Protein AF-A0A261QQ58-F1 (afdb_monomer_lite)

Secondary structure (DSSP, 8-state):
----STTTTHHHHHHHHHHHHHHHHHIIIIITT---HHHHHHHHHHHHHHHT--

Foldseek 3Di:
DDPPDCPVVVVVVVVVVVVVVLVVVLCVPFVVPDPDPVSVVVSVVVSCVPPPVD

pLDDT: mean 85.21, std 9.57, range [59.28, 95.06]

Structure (mmCIF, N/CA/C/O backbone):
data_AF-A0A261QQ58-F1
#
_entry.id   AF-A0A261QQ58-F1
#
loop_
_atom_site.group_PDB
_atom_site.id
_atom_site.type_symbol
_atom_site.label_atom_id
_atom_site.label_alt_id
_atom_site.label_comp_id
_atom_site.label_asym_id
_atom_site.label_entity_id
_atom_site.label_seq_id
_atom_site.pdbx_PDB_ins_code
_atom_site.Cartn_x
_atom_site.Cartn_y
_atom_site.Cartn_z
_atom_site.occupancy
_atom_site.B_iso_or_equiv
_atom_site.auth_seq_id
_atom_site.auth_comp_id
_atom_site.auth_asym_id
_atom_site.auth_atom_id
_atom_site.pdbx_PDB_model_num
ATOM 1 N N . LYS A 1 1 ? 14.350 -6.869 -38.682 1.00 59.47 1 LYS A N 1
ATOM 2 C CA . LYS A 1 1 ? 15.307 -6.883 -37.545 1.00 59.47 1 LYS A CA 1
ATOM 3 C C . LYS A 1 1 ? 14.534 -7.320 -36.302 1.00 59.47 1 LYS A C 1
ATOM 5 O O . LYS A 1 1 ? 13.682 -6.566 -35.855 1.00 59.47 1 LYS A O 1
ATOM 10 N N . HIS A 1 2 ? 14.728 -8.547 -35.816 1.00 67.25 2 HIS A N 1
ATOM 11 C CA . HIS A 1 2 ? 14.108 -8.983 -34.562 1.00 67.25 2 HIS A CA 1
ATOM 12 C C . HIS A 1 2 ? 14.840 -8.280 -33.413 1.00 67.25 2 HIS A C 1
ATOM 14 O O . HIS A 1 2 ? 16.054 -8.416 -33.282 1.00 67.25 2 HIS A O 1
ATOM 20 N N . LEU A 1 3 ? 14.128 -7.446 -32.656 1.00 66.69 3 LEU A N 1
ATOM 21 C CA . LEU A 1 3 ? 14.677 -6.780 -31.479 1.00 66.69 3 LEU A CA 1
ATOM 22 C C . LEU A 1 3 ? 14.611 -7.766 -30.310 1.00 66.69 3 LEU A C 1
ATOM 24 O O . LEU A 1 3 ? 13.618 -7.829 -29.591 1.00 66.69 3 LEU A O 1
ATOM 28 N N . THR A 1 4 ? 15.660 -8.563 -30.142 1.00 66.44 4 THR A N 1
ATOM 29 C CA . THR A 1 4 ? 15.859 -9.400 -28.958 1.00 66.44 4 THR A CA 1
ATOM 30 C C . THR A 1 4 ? 16.246 -8.520 -27.770 1.00 66.44 4 THR A C 1
ATOM 32 O O . THR A 1 4 ? 17.355 -7.994 -27.712 1.00 66.44 4 THR A O 1
ATOM 35 N N . GLY A 1 5 ? 15.340 -8.342 -26.802 1.00 68.00 5 GLY A N 1
ATOM 36 C CA . GLY A 1 5 ? 15.668 -7.705 -25.523 1.00 68.00 5 GLY A CA 1
ATOM 37 C C . GLY A 1 5 ? 14.472 -7.164 -24.734 1.00 68.00 5 GLY A C 1
ATOM 38 O O . GLY A 1 5 ? 13.459 -6.760 -25.296 1.00 68.00 5 GLY A O 1
ATOM 39 N N . LYS 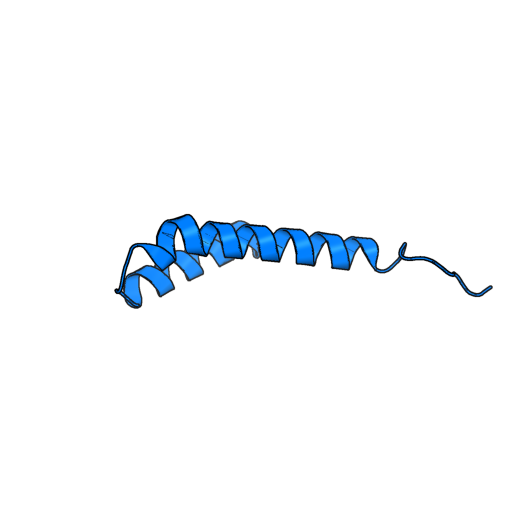A 1 6 ? 14.627 -7.075 -23.405 1.00 71.25 6 LYS A N 1
ATOM 40 C CA . LYS A 1 6 ? 13.633 -6.548 -22.443 1.00 71.25 6 LYS A CA 1
ATOM 41 C C . LYS A 1 6 ? 13.330 -5.046 -22.567 1.00 71.25 6 LYS A C 1
ATOM 43 O O . LYS A 1 6 ? 12.644 -4.490 -21.718 1.00 71.25 6 LYS A O 1
ATOM 48 N N . ILE A 1 7 ? 13.844 -4.349 -23.578 1.00 70.44 7 ILE A N 1
ATOM 49 C CA . ILE A 1 7 ? 13.775 -2.879 -23.677 1.00 70.44 7 ILE A CA 1
ATOM 50 C C . ILE A 1 7 ? 12.317 -2.388 -23.670 1.00 70.44 7 ILE A C 1
ATOM 52 O O . ILE A 1 7 ? 11.997 -1.421 -22.982 1.00 70.44 7 ILE A O 1
ATOM 56 N N . PHE A 1 8 ? 11.418 -3.109 -24.344 1.00 73.94 8 PHE A N 1
ATOM 57 C CA . PHE A 1 8 ? 9.995 -2.764 -24.405 1.00 73.94 8 PHE A CA 1
ATOM 58 C C . PHE A 1 8 ? 9.189 -3.221 -23.179 1.00 73.94 8 PHE A C 1
ATOM 60 O O . PHE A 1 8 ? 8.148 -2.642 -22.882 1.00 73.94 8 PHE A O 1
ATOM 67 N N . THR A 1 9 ? 9.666 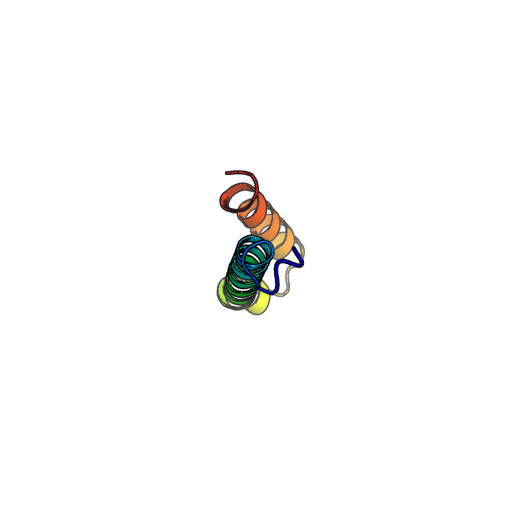-4.222 -22.430 1.00 84.56 9 THR A N 1
ATOM 68 C CA . THR A 1 9 ? 8.952 -4.784 -21.268 1.00 84.56 9 THR A CA 1
ATOM 69 C C . THR A 1 9 ? 9.489 -4.289 -19.928 1.00 84.56 9 THR A C 1
ATOM 71 O O . THR A 1 9 ? 8.775 -4.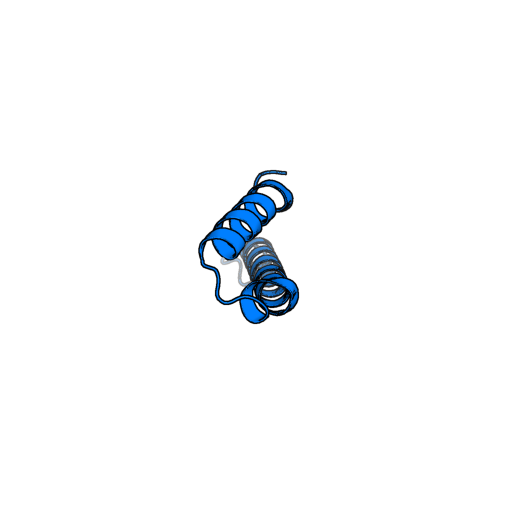333 -18.931 1.00 84.56 9 THR A O 1
ATOM 74 N N . GLN A 1 10 ? 10.705 -3.740 -19.882 1.00 85.81 10 GLN A N 1
ATOM 75 C CA . GLN A 1 10 ? 11.379 -3.279 -18.662 1.00 85.81 10 GLN A CA 1
ATOM 76 C C . GLN A 1 10 ? 10.556 -2.266 -17.866 1.00 85.81 10 GLN A C 1
ATOM 78 O O . GLN A 1 10 ? 10.513 -2.333 -16.637 1.00 85.81 10 GLN A O 1
ATOM 83 N N . ARG A 1 11 ? 9.874 -1.338 -18.546 1.00 87.19 11 ARG A N 1
ATOM 84 C CA . ARG A 1 11 ? 9.010 -0.355 -17.876 1.00 87.19 11 ARG A CA 1
ATOM 85 C C . ARG A 1 11 ? 7.827 -1.032 -17.180 1.00 87.19 11 ARG A C 1
ATOM 87 O O . ARG A 1 11 ? 7.534 -0.712 -16.032 1.00 87.19 11 ARG A O 1
ATOM 94 N N . ILE A 1 12 ? 7.201 -2.004 -17.842 1.00 88.56 12 ILE A N 1
ATOM 95 C CA . ILE A 1 12 ? 6.092 -2.794 -17.290 1.00 88.56 12 ILE A CA 1
ATOM 96 C C . ILE A 1 12 ? 6.590 -3.642 -16.111 1.00 88.56 12 ILE A C 1
ATOM 98 O O . ILE A 1 12 ? 5.986 -3.632 -15.040 1.00 88.56 12 ILE A O 1
ATOM 102 N N . GLU A 1 13 ? 7.736 -4.306 -16.261 1.00 90.38 13 GLU A N 1
ATOM 103 C CA . GLU A 1 13 ? 8.357 -5.109 -15.201 1.00 90.38 13 GLU A CA 1
ATOM 104 C C . GLU A 1 13 ? 8.679 -4.271 -13.953 1.00 90.38 13 GLU A C 1
ATOM 106 O O . GLU A 1 13 ? 8.359 -4.681 -12.832 1.00 90.38 13 GLU A O 1
ATOM 111 N N . ARG A 1 14 ? 9.250 -3.068 -14.119 1.00 90.94 14 ARG A N 1
ATOM 112 C CA . ARG A 1 14 ? 9.539 -2.161 -12.995 1.00 90.94 14 ARG A CA 1
ATOM 113 C C . ARG A 1 14 ? 8.284 -1.598 -12.338 1.00 90.94 14 ARG A C 1
ATOM 115 O O . ARG A 1 14 ? 8.249 -1.498 -11.107 1.00 90.94 14 ARG A O 1
ATOM 122 N N . ASN A 1 15 ? 7.253 -1.274 -13.117 1.00 90.38 15 ASN A N 1
ATOM 123 C CA . ASN A 1 15 ? 5.964 -0.847 -12.573 1.00 90.38 15 ASN A CA 1
ATOM 124 C C . ASN A 1 15 ? 5.344 -1.960 -11.715 1.00 90.38 15 ASN A C 1
ATOM 126 O O . ASN A 1 15 ? 4.976 -1.719 -10.564 1.00 90.38 15 ASN A O 1
ATOM 130 N N . ASN A 1 16 ? 5.341 -3.198 -12.213 1.00 91.75 16 ASN A N 1
ATOM 131 C CA . ASN A 1 16 ? 4.828 -4.358 -11.482 1.00 91.75 16 ASN A CA 1
ATOM 132 C C . ASN A 1 16 ? 5.639 -4.658 -10.212 1.00 91.75 16 ASN A C 1
ATOM 134 O O . ASN A 1 16 ? 5.068 -4.942 -9.156 1.00 91.75 16 ASN A O 1
ATOM 138 N N . LEU A 1 17 ? 6.969 -4.543 -10.269 1.00 95.06 17 LEU A N 1
ATOM 139 C CA . LEU A 1 17 ? 7.832 -4.687 -9.092 1.00 95.06 17 LEU A CA 1
ATOM 140 C C . LEU A 1 17 ? 7.521 -3.626 -8.022 1.00 95.06 17 LEU A C 1
ATOM 142 O O . LEU A 1 17 ? 7.425 -3.936 -6.828 1.00 95.06 17 LEU A O 1
ATOM 146 N N . THR A 1 18 ? 7.325 -2.379 -8.448 1.00 93.31 18 THR A N 1
ATOM 147 C C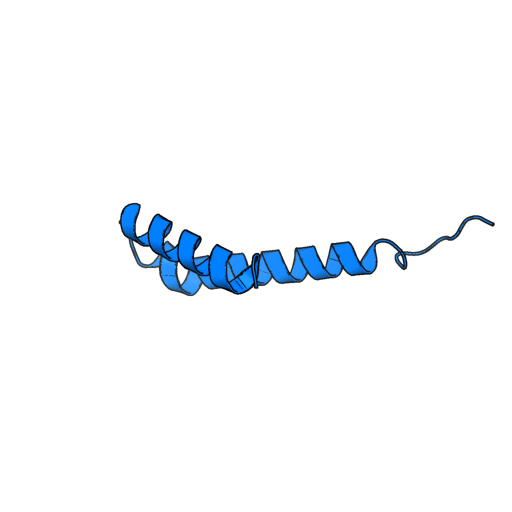A . THR A 1 18 ? 6.983 -1.261 -7.561 1.00 93.31 18 THR A CA 1
ATOM 148 C C . THR A 1 18 ? 5.609 -1.463 -6.925 1.00 93.31 18 THR A C 1
ATOM 150 O O . THR A 1 18 ? 5.458 -1.310 -5.712 1.00 93.31 18 THR A O 1
ATOM 153 N N . LEU A 1 19 ? 4.613 -1.894 -7.700 1.00 92.31 19 LEU A N 1
ATOM 154 C CA . LEU A 1 19 ? 3.279 -2.198 -7.186 1.00 92.31 19 LEU A CA 1
ATOM 155 C C . LEU A 1 19 ? 3.334 -3.321 -6.137 1.00 92.31 19 LEU A C 1
ATOM 157 O O . LEU A 1 19 ? 2.834 -3.163 -5.020 1.00 92.31 19 LEU A O 1
ATOM 161 N N . ARG A 1 20 ? 4.037 -4.419 -6.447 1.00 94.69 20 ARG A N 1
ATOM 162 C CA . ARG A 1 20 ? 4.188 -5.571 -5.545 1.00 94.69 20 ARG A CA 1
ATOM 163 C C . ARG A 1 20 ? 4.823 -5.182 -4.211 1.00 94.69 20 ARG A C 1
ATOM 165 O O . ARG A 1 20 ? 4.391 -5.646 -3.155 1.00 94.69 20 ARG A O 1
ATOM 172 N N . THR A 1 21 ? 5.862 -4.351 -4.239 1.00 94.94 21 THR A N 1
ATOM 173 C CA . THR A 1 21 ? 6.546 -3.901 -3.015 1.00 94.94 21 THR A CA 1
ATOM 174 C C . THR A 1 21 ? 5.666 -2.975 -2.178 1.00 94.94 21 THR A C 1
ATOM 176 O O . THR A 1 21 ? 5.619 -3.133 -0.953 1.00 94.94 21 THR A O 1
ATOM 179 N N . ARG A 1 22 ? 4.910 -2.069 -2.810 1.00 92.94 22 ARG A N 1
ATOM 180 C CA . ARG A 1 22 ? 3.962 -1.190 -2.110 1.00 92.94 22 ARG A CA 1
ATOM 181 C C . ARG A 1 22 ? 2.824 -1.978 -1.449 1.00 92.94 22 ARG A C 1
ATOM 183 O O . ARG A 1 22 ? 2.577 -1.754 -0.266 1.00 92.94 22 ARG A O 1
ATOM 190 N N . ILE A 1 23 ? 2.219 -2.946 -2.145 1.00 91.94 23 ILE A N 1
ATOM 191 C CA . ILE A 1 23 ? 1.158 -3.811 -1.589 1.00 91.94 23 ILE A CA 1
ATOM 192 C C . ILE A 1 23 ? 1.679 -4.616 -0.391 1.00 91.94 23 ILE A C 1
ATOM 194 O O . ILE A 1 23 ? 1.068 -4.599 0.676 1.00 91.94 23 ILE A O 1
ATOM 198 N N . LYS A 1 24 ? 2.856 -5.253 -0.506 1.00 93.44 24 LYS A N 1
ATOM 199 C CA . LYS A 1 24 ? 3.464 -5.980 0.627 1.00 93.44 24 LYS A CA 1
ATOM 200 C C . LYS A 1 24 ? 3.714 -5.072 1.834 1.00 93.44 24 LYS A C 1
ATOM 202 O O . LYS A 1 24 ? 3.553 -5.499 2.977 1.00 93.44 24 LYS A O 1
ATOM 207 N N . ARG A 1 25 ? 4.120 -3.820 1.605 1.00 92.44 25 ARG A N 1
ATOM 208 C CA . ARG A 1 25 ? 4.324 -2.840 2.680 1.00 92.44 25 ARG A CA 1
ATOM 209 C C . ARG A 1 25 ? 3.005 -2.416 3.323 1.00 92.44 25 ARG A C 1
ATOM 211 O O . ARG A 1 25 ? 2.963 -2.329 4.546 1.00 92.44 25 ARG A O 1
ATOM 218 N N . LEU A 1 26 ? 1.963 -2.177 2.525 1.00 91.19 26 LEU A N 1
ATOM 219 C CA . LEU A 1 26 ? 0.620 -1.855 3.013 1.00 91.19 26 LEU A CA 1
ATOM 220 C C . LEU A 1 26 ? 0.102 -2.974 3.919 1.00 91.19 26 LEU A C 1
ATOM 222 O O . LEU A 1 26 ? -0.250 -2.718 5.070 1.00 91.19 26 LEU A O 1
ATOM 226 N N . ALA A 1 27 ? 0.183 -4.218 3.440 1.00 90.25 27 ALA A N 1
ATOM 227 C CA . ALA A 1 27 ? -0.240 -5.389 4.192 1.00 90.25 27 ALA A CA 1
ATOM 228 C C . ALA A 1 27 ? 0.473 -5.486 5.548 1.00 90.25 27 ALA A C 1
ATOM 230 O O . ALA A 1 27 ? -0.184 -5.586 6.579 1.00 90.25 27 ALA A O 1
ATOM 231 N N . ARG A 1 28 ? 1.807 -5.346 5.570 1.00 89.44 28 ARG A N 1
ATOM 232 C CA . ARG A 1 28 ? 2.583 -5.378 6.821 1.00 89.44 28 ARG A CA 1
ATOM 233 C C . ARG A 1 28 ? 2.300 -4.218 7.769 1.00 89.44 28 ARG A C 1
ATOM 235 O O . ARG A 1 28 ? 2.453 -4.414 8.961 1.00 89.44 28 ARG A O 1
ATOM 242 N N . LYS A 1 29 ? 1.971 -3.021 7.271 1.00 83.69 29 LYS A N 1
ATOM 243 C CA . LYS A 1 29 ? 1.790 -1.821 8.110 1.00 83.69 29 LYS A CA 1
ATOM 244 C C . LYS A 1 29 ? 0.376 -1.628 8.641 1.00 83.69 29 LYS A C 1
ATOM 246 O O . LYS A 1 29 ? 0.212 -0.896 9.606 1.00 83.69 29 LYS A O 1
ATOM 251 N N . THR A 1 30 ? -0.629 -2.194 7.982 1.00 80.31 30 THR A N 1
ATOM 252 C CA . THR A 1 30 ? -2.032 -1.851 8.258 1.00 80.31 30 THR A CA 1
ATOM 253 C C . THR A 1 30 ? -2.926 -3.083 8.267 1.00 80.31 30 THR A C 1
ATOM 255 O O . THR A 1 30 ? -3.440 -3.435 9.321 1.00 80.31 30 THR A O 1
ATOM 258 N N . ILE A 1 31 ? -3.037 -3.787 7.136 1.00 74.62 31 ILE A N 1
ATOM 259 C CA . ILE A 1 31 ? -3.971 -4.919 6.964 1.00 74.62 31 ILE A CA 1
ATOM 260 C C . ILE A 1 31 ? -3.655 -6.093 7.913 1.00 74.62 31 ILE A C 1
ATOM 262 O O . ILE A 1 31 ? -4.546 -6.820 8.325 1.00 74.62 31 ILE A O 1
ATOM 266 N N . CYS A 1 32 ? -2.389 -6.285 8.293 1.00 76.94 32 CYS A N 1
ATOM 267 C CA . CYS A 1 32 ? -1.983 -7.351 9.216 1.00 76.94 32 CYS A CA 1
ATOM 268 C C . CYS A 1 32 ? -2.371 -7.073 10.684 1.00 76.94 32 CYS A C 1
ATOM 270 O O . CYS A 1 32 ? -2.491 -8.005 11.473 1.00 76.94 32 CYS A O 1
ATOM 272 N N . PHE A 1 33 ? -2.558 -5.806 11.070 1.00 79.50 33 PHE A N 1
ATOM 273 C CA . PHE A 1 33 ? -2.736 -5.424 12.477 1.00 79.50 33 PHE A CA 1
ATOM 274 C C . PHE A 1 33 ? -4.197 -5.307 12.917 1.00 79.50 33 PHE A C 1
ATOM 276 O O . PHE A 1 33 ? -4.464 -5.268 14.115 1.00 79.50 33 PHE A O 1
ATOM 283 N N . SER A 1 34 ? -5.145 -5.249 11.980 1.00 83.62 34 SER A N 1
ATOM 284 C CA . SER A 1 34 ? -6.573 -5.149 12.284 1.00 83.62 34 SER A CA 1
ATOM 285 C C .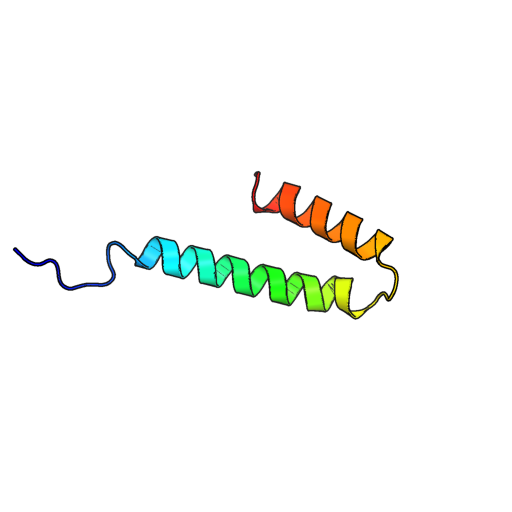 SER A 1 34 ? -7.334 -6.349 11.724 1.00 83.62 34 SER A C 1
ATOM 287 O O . SER A 1 34 ? -6.958 -6.930 10.713 1.00 83.62 34 SER A O 1
ATOM 289 N N . ARG A 1 35 ? -8.423 -6.740 12.395 1.00 85.62 35 ARG A N 1
ATOM 290 C CA . ARG A 1 35 ? -9.403 -7.706 11.862 1.00 85.62 35 ARG A CA 1
ATOM 291 C C . ARG A 1 35 ? -10.626 -7.022 11.244 1.00 85.62 35 ARG A C 1
ATOM 293 O O . ARG A 1 35 ? -11.481 -7.703 10.689 1.00 85.62 35 ARG A O 1
ATOM 300 N N . SER A 1 36 ? -10.731 -5.694 11.345 1.00 90.31 36 SER A N 1
ATOM 301 C CA . SER A 1 36 ? -11.890 -4.952 10.846 1.00 90.31 36 SER A CA 1
ATOM 302 C C . SER A 1 36 ? -11.782 -4.696 9.345 1.00 90.31 36 SER A C 1
ATOM 304 O O . SER A 1 36 ? -10.924 -3.937 8.888 1.00 90.31 36 SER A O 1
ATOM 306 N N . VAL A 1 37 ? -12.710 -5.283 8.589 1.00 88.69 37 VAL A N 1
ATOM 307 C CA . VAL A 1 37 ? -12.817 -5.110 7.133 1.00 88.69 37 VAL A CA 1
ATOM 308 C C . VAL A 1 37 ? -13.033 -3.640 6.759 1.00 88.69 37 VAL A C 1
ATOM 310 O O . VAL A 1 37 ? -12.367 -3.150 5.855 1.00 88.69 37 VAL A O 1
ATOM 313 N N . GLN A 1 38 ? -13.845 -2.894 7.515 1.00 91.44 38 GLN A N 1
ATOM 314 C CA . GLN A 1 38 ? -14.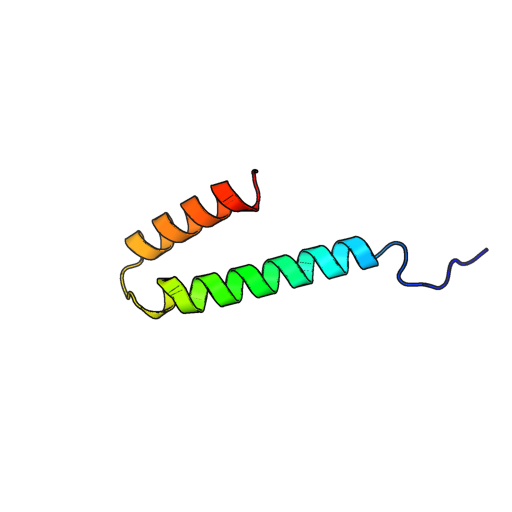079 -1.463 7.263 1.00 91.44 38 GLN A CA 1
ATOM 315 C C . GLN A 1 38 ? -12.798 -0.620 7.330 1.00 91.44 38 GLN A C 1
ATOM 317 O O . GLN A 1 38 ? -12.626 0.329 6.564 1.00 91.44 38 GLN A O 1
ATOM 322 N N . ILE A 1 39 ? -11.885 -0.944 8.253 1.00 90.38 39 ILE A N 1
ATOM 323 C CA . ILE A 1 39 ? -10.592 -0.251 8.343 1.00 90.38 39 ILE A CA 1
ATOM 324 C C . ILE A 1 39 ? -9.746 -0.594 7.118 1.00 90.38 39 ILE A C 1
ATOM 326 O O . ILE A 1 39 ? -9.113 0.289 6.540 1.00 90.38 39 ILE A O 1
ATOM 330 N N . HIS A 1 40 ? -9.754 -1.860 6.700 1.00 89.75 40 HIS A N 1
ATOM 331 C CA . HIS A 1 40 ? -8.999 -2.308 5.534 1.00 89.75 40 HIS A CA 1
ATOM 332 C C . HIS A 1 40 ? -9.498 -1.640 4.254 1.00 89.75 40 HIS A C 1
ATOM 334 O O . HIS A 1 40 ? -8.680 -1.130 3.495 1.00 89.75 40 HIS A O 1
ATOM 340 N N . GLU A 1 41 ? -10.812 -1.561 4.049 1.00 92.06 41 GLU A N 1
ATOM 341 C CA . GLU A 1 41 ? -11.418 -0.888 2.896 1.00 92.06 41 GLU A CA 1
ATOM 342 C C . GLU A 1 41 ? -11.030 0.592 2.828 1.00 92.06 41 GLU A C 1
ATOM 344 O O . GLU A 1 41 ? -10.550 1.049 1.790 1.00 92.06 41 GLU A O 1
ATOM 349 N N . LYS A 1 42 ? -11.133 1.331 3.943 1.00 92.88 42 LYS A N 1
ATOM 350 C CA . LYS A 1 42 ? -10.720 2.746 3.996 1.00 92.88 42 LYS A CA 1
ATOM 351 C C . LYS A 1 42 ? -9.236 2.931 3.681 1.00 92.88 42 LYS A C 1
ATOM 353 O O . LYS A 1 42 ? -8.867 3.819 2.916 1.00 92.88 42 LYS A O 1
ATOM 358 N N . VAL A 1 43 ? -8.378 2.093 4.262 1.00 91.06 43 VAL A N 1
ATOM 359 C CA . VAL A 1 43 ? -6.924 2.166 4.058 1.00 91.06 43 VAL A CA 1
ATOM 360 C C . VAL A 1 43 ? -6.541 1.812 2.620 1.00 91.06 43 VAL A C 1
ATOM 362 O O . VAL A 1 43 ? -5.669 2.465 2.044 1.00 91.06 43 VAL A O 1
ATOM 365 N N . ILE A 1 44 ? -7.188 0.807 2.025 1.00 91.81 44 ILE A N 1
ATOM 366 C CA . ILE A 1 44 ? -6.983 0.431 0.622 1.00 91.81 44 ILE A CA 1
ATOM 367 C C . ILE A 1 44 ? -7.454 1.561 -0.300 1.00 91.81 44 ILE A C 1
ATOM 369 O O . ILE A 1 44 ? -6.709 1.929 -1.207 1.00 91.81 44 ILE A O 1
ATOM 373 N N . GLY A 1 45 ? -8.620 2.157 -0.037 1.00 92.94 45 GLY A N 1
ATOM 374 C CA . GLY A 1 45 ? -9.131 3.307 -0.790 1.00 92.94 45 GLY A CA 1
ATOM 375 C C . GLY A 1 45 ? -8.146 4.478 -0.799 1.00 92.94 45 GLY A C 1
ATOM 376 O O . GLY A 1 45 ? -7.709 4.908 -1.866 1.00 92.94 45 GLY A O 1
ATOM 377 N N . ALA A 1 46 ? -7.688 4.905 0.382 1.00 92.25 46 ALA A N 1
ATOM 378 C CA . ALA A 1 46 ? -6.703 5.982 0.513 1.00 92.25 46 ALA A CA 1
ATOM 379 C C . ALA A 1 46 ? -5.349 5.641 -0.142 1.00 92.25 46 ALA A C 1
ATOM 381 O O . ALA A 1 46 ? -4.661 6.510 -0.682 1.00 92.25 46 ALA A O 1
ATOM 382 N N . PHE A 1 47 ? -4.939 4.369 -0.105 1.00 91.44 47 PHE A N 1
ATOM 383 C CA . PHE A 1 47 ? -3.718 3.916 -0.769 1.00 91.44 47 PHE A CA 1
ATOM 384 C C . PHE A 1 47 ? -3.820 4.024 -2.296 1.00 91.44 47 PHE A C 1
ATOM 386 O O . PHE A 1 47 ? -2.861 4.465 -2.930 1.00 91.44 47 PHE A O 1
ATOM 393 N N . ILE A 1 48 ? -4.954 3.628 -2.880 1.00 91.50 48 ILE A N 1
ATOM 394 C CA . ILE A 1 48 ? -5.190 3.698 -4.327 1.00 91.50 48 ILE A CA 1
ATOM 395 C C . ILE A 1 48 ? -5.212 5.162 -4.786 1.00 91.50 48 ILE A C 1
ATOM 397 O O . ILE A 1 48 ? -4.498 5.509 -5.729 1.00 91.50 48 ILE A O 1
ATOM 401 N N . GLU A 1 49 ? -5.955 6.020 -4.084 1.00 92.50 49 GLU A N 1
ATOM 402 C CA . GLU A 1 49 ? -6.041 7.459 -4.370 1.00 92.50 49 GLU A CA 1
ATOM 403 C C . GLU A 1 49 ? -4.654 8.120 -4.398 1.00 92.50 49 GLU A C 1
ATOM 405 O O . GLU A 1 49 ? -4.314 8.830 -5.339 1.00 92.50 49 GLU A O 1
ATOM 410 N N . LYS A 1 50 ? -3.797 7.794 -3.423 1.00 89.50 50 LYS A N 1
ATOM 411 C CA . LYS A 1 50 ? -2.464 8.397 -3.277 1.00 89.50 50 LYS A CA 1
ATOM 412 C C . LYS A 1 50 ? -1.389 7.870 -4.236 1.00 89.50 50 LYS A C 1
ATOM 414 O O . LYS A 1 50 ? -0.367 8.531 -4.408 1.00 89.50 50 LYS A O 1
ATOM 419 N N . HIS A 1 51 ? -1.515 6.642 -4.737 1.00 85.94 51 HIS A N 1
ATOM 420 C CA . HIS A 1 51 ? -0.405 5.954 -5.415 1.00 85.94 51 HIS A CA 1
ATOM 421 C C . HIS A 1 51 ? -0.693 5.478 -6.837 1.00 85.94 51 HIS A C 1
ATOM 423 O O . HIS A 1 51 ? 0.253 5.025 -7.495 1.00 85.94 51 HIS A O 1
ATOM 429 N N . ILE A 1 52 ? -1.958 5.486 -7.261 1.00 82.50 52 ILE A N 1
ATOM 430 C CA . ILE A 1 52 ? -2.379 5.061 -8.601 1.00 82.50 52 ILE A CA 1
ATOM 431 C C . ILE A 1 52 ? -2.971 6.232 -9.391 1.00 82.50 52 ILE A C 1
ATOM 433 O O . ILE A 1 52 ? -2.700 6.330 -10.584 1.00 82.50 52 ILE A O 1
ATOM 437 N N . PHE A 1 53 ? -3.746 7.108 -8.745 1.00 75.62 53 PHE A N 1
ATOM 438 C CA . PHE A 1 53 ? -4.400 8.244 -9.408 1.00 75.62 53 PHE A CA 1
ATOM 439 C C . PHE A 1 53 ? -3.596 9.554 -9.363 1.00 75.62 53 PHE A C 1
ATOM 441 O O . PHE A 1 53 ? -3.895 10.465 -10.132 1.00 75.62 53 PHE A O 1
ATOM 448 N N . TYR A 1 54 ? -2.572 9.625 -8.511 1.00 59.28 54 TYR A N 1
ATOM 449 C CA . TYR A 1 54 ? -1.618 10.730 -8.385 1.00 59.28 54 TYR A CA 1
ATOM 450 C C . TYR A 1 54 ? -0.190 10.190 -8.530 1.00 59.28 54 TYR A C 1
ATOM 452 O O . TYR A 1 54 ? 0.645 10.869 -9.167 1.00 59.28 54 TYR A O 1
#

Sequence (54 aa):
KHLTGKIFTQRIERNNLTLRTRIKRLARKTICFSRSVQIHEKVIGAFIEKHIFY

Radius of gyration: 16.03 Å; chains: 1; bounding box: 30×20×50 Å